Protein AF-A0A9R1CF48-F1 (afdb_monomer)

Secondary structure (DSSP, 8-state):
--------SSPPPHHHHHHHHHHHHHHHTTPPPSS--S------HHHHHHHHHHHHHHHHS--PPPP-HHHHHTTSS-EEEEEEE-SSEEEEEEEESSSGGGPEEEEEEEEEPPTTGGGS-HHHHHHHHHHHHTT-

Mean predicted aligned error: 12.83 Å

Nearest PDB structures (foldseek):
  8r0s-assembly1_A  TM=5.854E-01  e=4.616E-05  Cauliflower mosaic virus
  3id8-assembly1_A  TM=7.683E-01  e=1.191E+00  Homo sapiens
  4h61-assembly3_A  TM=2.562E-01  e=2.259E-01  Schizosaccharomyces pombe 972h-
  7lbm-assembly1_g  TM=2.668E-01  e=2.403E-01  Homo sapiens
  4h63-assembly1_F  TM=2.597E-01  e=1.347E+00  Schizosaccharomyces pombe 972h-

Foldseek 3Di:
DDPPDPDDPDPCPPVNVVVVVVVVVCVVVVHDPPDPPVDDPDDDPVNVVVVVVVVVVVVVQDDADADDPVCCVVLQWPKDKAWDFDLFKIWIFIFIGNDPVGTRTHDIDMGTDDPVRSPDDRVVRRVVNVVVVVVD

Radius of gyration: 21.61 Å; Cα contacts (8 Å, |Δi|>4): 134; chains: 1; bounding box: 37×31×66 Å

Solvent-accessible surface area (backbone atoms only — not comparable to full-atom values): 8264 Å² total; per-residue (Å²): 138,81,85,82,76,83,77,67,92,63,79,70,50,74,65,57,48,54,52,50,54,53,49,55,56,35,55,77,68,74,47,77,68,93,65,71,68,93,69,77,94,78,88,46,73,67,55,50,53,52,52,52,52,49,51,55,50,60,70,66,51,77,70,71,45,84,85,57,64,68,41,35,76,70,64,59,27,43,79,43,82,48,65,45,51,57,83,60,30,28,33,35,37,35,25,41,21,76,46,82,91,65,36,47,49,49,46,77,46,72,46,73,52,50,88,72,56,52,72,47,55,69,70,55,38,42,50,46,23,50,64,57,52,73,70,111

Structure (mmCIF, N/CA/C/O backbone):
data_AF-A0A9R1CF48-F1
#
_entry.id   AF-A0A9R1CF48-F1
#
loop_
_atom_site.group_PDB
_atom_site.id
_atom_site.type_symbol
_atom_site.label_atom_id
_atom_site.label_alt_id
_atom_site.label_comp_id
_atom_site.label_asym_id
_atom_site.label_entity_id
_atom_site.label_seq_id
_atom_site.pdbx_PDB_ins_code
_atom_site.Cartn_x
_atom_site.Cartn_y
_atom_site.Cartn_z
_atom_site.occupancy
_atom_site.B_iso_or_equiv
_atom_site.auth_seq_id
_atom_site.auth_comp_id
_atom_site.auth_asym_id
_atom_site.auth_atom_id
_atom_site.pdbx_PDB_model_num
ATOM 1 N N . MET A 1 1 ? 13.854 13.955 34.584 1.00 34.84 1 MET A N 1
ATOM 2 C CA . MET A 1 1 ? 12.495 13.430 34.331 1.00 34.84 1 MET A CA 1
ATOM 3 C C . MET A 1 1 ? 11.927 14.186 33.144 1.00 34.84 1 MET A C 1
ATOM 5 O O . MET A 1 1 ? 11.442 15.295 33.317 1.00 34.84 1 MET A O 1
ATOM 9 N N . HIS A 1 2 ? 12.110 13.658 31.933 1.00 30.05 2 HIS A N 1
ATOM 10 C CA . HIS A 1 2 ? 11.657 14.311 30.706 1.00 30.05 2 HIS A CA 1
ATOM 11 C C . HIS A 1 2 ? 10.349 13.665 30.268 1.00 30.05 2 HIS A C 1
ATOM 13 O O . HIS A 1 2 ? 10.320 12.517 29.835 1.00 30.05 2 HIS A O 1
ATOM 19 N N . THR A 1 3 ? 9.256 14.397 30.448 1.00 36.03 3 THR A N 1
ATOM 20 C CA . THR A 1 3 ? 7.924 14.025 29.977 1.00 36.03 3 THR A CA 1
ATOM 21 C C . THR A 1 3 ? 7.901 14.203 28.458 1.00 36.03 3 THR A C 1
ATOM 23 O O . THR A 1 3 ? 7.556 15.268 27.951 1.00 36.03 3 THR A O 1
ATOM 26 N N . CYS A 1 4 ? 8.343 13.189 27.711 1.00 35.97 4 CYS A N 1
ATOM 27 C CA . CYS A 1 4 ? 8.263 13.192 26.252 1.00 35.97 4 CYS A CA 1
ATOM 28 C C . CYS A 1 4 ? 6.795 13.054 25.841 1.00 35.97 4 CYS A C 1
ATOM 30 O O . CYS A 1 4 ? 6.236 11.962 25.798 1.00 35.97 4 CYS A O 1
ATOM 32 N N . THR A 1 5 ? 6.155 14.191 25.581 1.00 33.09 5 THR A N 1
ATOM 33 C CA . THR A 1 5 ? 4.807 14.241 25.013 1.00 33.09 5 THR A CA 1
ATOM 34 C C . THR A 1 5 ? 4.994 14.223 23.501 1.00 33.09 5 THR A C 1
ATOM 36 O O . THR A 1 5 ? 5.396 15.228 22.918 1.00 33.09 5 THR A O 1
ATOM 39 N N . LEU A 1 6 ? 4.798 13.068 22.861 1.00 33.00 6 LEU A N 1
ATOM 40 C CA . LEU A 1 6 ? 4.776 12.995 21.402 1.00 33.00 6 LEU A CA 1
ATOM 41 C C . LEU A 1 6 ? 3.461 13.603 20.915 1.00 33.00 6 LEU A C 1
ATOM 43 O O . LEU A 1 6 ? 2.397 12.989 20.968 1.00 33.00 6 LEU A O 1
ATOM 47 N N . THR A 1 7 ? 3.549 14.853 20.478 1.00 33.59 7 THR A N 1
ATOM 48 C CA . THR A 1 7 ? 2.482 15.567 19.786 1.00 33.59 7 THR A CA 1
ATOM 49 C C . THR A 1 7 ? 2.269 14.897 18.430 1.00 33.59 7 THR A C 1
ATOM 51 O O . THR A 1 7 ? 3.017 15.139 17.485 1.00 33.59 7 THR A O 1
ATOM 54 N N . ALA A 1 8 ? 1.276 14.012 18.332 1.00 36.22 8 ALA A N 1
ATOM 55 C CA . ALA A 1 8 ? 0.804 13.513 17.046 1.00 36.22 8 ALA A CA 1
ATOM 56 C C . ALA A 1 8 ? 0.357 14.713 16.187 1.00 36.22 8 ALA A C 1
ATOM 58 O O . ALA A 1 8 ? -0.444 15.535 16.628 1.00 36.22 8 ALA A O 1
ATOM 59 N N . ILE A 1 9 ? 0.906 14.828 14.975 1.00 39.88 9 ILE A N 1
ATOM 60 C CA . ILE A 1 9 ? 0.750 15.979 14.061 1.00 39.88 9 ILE A CA 1
ATOM 61 C C . ILE A 1 9 ? -0.665 16.064 13.442 1.00 39.88 9 ILE A C 1
ATOM 63 O O . ILE A 1 9 ? -0.991 17.024 12.751 1.00 39.88 9 ILE A O 1
ATOM 67 N N . LEU A 1 10 ? -1.564 15.122 13.742 1.00 41.03 10 LEU A N 1
ATOM 68 C CA . LEU A 1 10 ? -2.981 15.258 13.410 1.00 41.03 10 LEU A CA 1
ATOM 69 C C . LEU A 1 10 ? -3.731 15.844 14.614 1.00 41.03 10 LEU A C 1
ATOM 71 O O . LEU A 1 10 ? -3.655 15.267 15.703 1.00 41.03 10 LEU A O 1
ATOM 75 N N . PRO A 1 11 ? -4.461 16.969 14.460 1.00 43.00 11 PRO A N 1
ATOM 76 C CA . PRO A 1 11 ? -5.233 17.526 15.558 1.00 43.00 11 PRO A CA 1
ATOM 77 C C . PRO A 1 11 ? -6.224 16.467 16.034 1.00 43.00 11 PRO A C 1
ATOM 79 O O . PRO A 1 11 ? -7.039 15.972 15.252 1.00 43.00 11 PRO A O 1
ATOM 82 N N . LEU A 1 12 ? -6.136 16.116 17.322 1.00 54.38 12 LEU A N 1
ATOM 83 C CA . LEU A 1 12 ? -7.101 15.241 17.978 1.00 54.38 12 LEU A CA 1
ATOM 84 C C . LEU A 1 12 ? -8.491 15.759 17.604 1.00 54.38 12 LEU A C 1
ATOM 86 O O . LEU A 1 12 ? -8.789 16.933 17.857 1.00 54.38 12 LEU A O 1
ATOM 90 N N . THR A 1 13 ? -9.314 14.929 16.958 1.00 64.19 13 THR A N 1
ATOM 91 C CA . THR A 1 13 ? -10.641 15.378 16.529 1.00 64.19 13 THR A CA 1
ATOM 92 C C . THR A 1 13 ? -11.351 16.004 17.737 1.00 64.19 13 THR A C 1
ATOM 94 O O . THR A 1 13 ? -11.202 15.508 18.862 1.00 64.19 13 THR A O 1
ATOM 97 N N . PRO A 1 14 ? -12.111 17.104 17.579 1.00 72.56 14 PRO A N 1
ATOM 98 C CA . PRO A 1 14 ? -12.764 17.758 18.716 1.00 72.56 14 PRO A CA 1
ATOM 99 C C . PRO A 1 14 ? -13.612 16.791 19.557 1.00 72.56 14 PRO A C 1
ATOM 101 O O . PRO A 1 14 ? -13.761 16.975 20.765 1.00 72.56 14 PRO A O 1
ATOM 104 N N . ALA A 1 15 ? -14.125 15.732 18.921 1.00 67.44 15 ALA A N 1
ATOM 105 C CA . ALA A 1 15 ? -14.797 14.610 19.560 1.00 67.44 15 ALA A CA 1
ATOM 106 C C . ALA A 1 15 ? -13.860 13.785 20.462 1.00 67.44 15 ALA A C 1
ATOM 108 O O . ALA A 1 15 ? -14.185 13.579 21.631 1.00 67.44 15 ALA A O 1
ATOM 109 N N . ALA A 1 16 ? -12.687 13.373 19.968 1.00 63.41 16 ALA A N 1
ATOM 110 C CA . ALA A 1 16 ? -11.697 12.628 20.744 1.00 63.41 16 ALA A CA 1
ATOM 111 C C . ALA A 1 16 ? -11.182 13.429 21.952 1.00 63.41 16 ALA A C 1
ATOM 113 O O . ALA A 1 16 ? -11.074 12.885 23.051 1.00 63.41 16 ALA A O 1
ATOM 114 N N . LYS A 1 17 ? -10.957 14.742 21.790 1.00 72.62 17 LYS A N 1
ATOM 115 C CA . LYS A 1 17 ? -10.536 15.620 22.898 1.00 72.62 17 LYS A CA 1
ATOM 116 C C . LYS A 1 17 ? -11.598 15.699 23.993 1.00 72.62 17 LYS A C 1
ATOM 118 O O . LYS A 1 17 ? -11.297 15.479 25.163 1.00 72.62 17 LYS A O 1
ATOM 123 N N . LYS A 1 18 ? -12.854 15.946 23.612 1.00 74.31 18 LYS A N 1
ATOM 124 C CA . LYS A 1 18 ? -13.979 15.996 24.559 1.00 74.31 18 LYS A CA 1
ATOM 125 C C . LYS A 1 18 ? -14.215 14.651 25.251 1.00 74.31 18 LYS A C 1
ATOM 127 O O . LYS A 1 18 ? -14.523 14.636 26.441 1.00 74.31 18 LYS A O 1
ATOM 132 N N . ALA A 1 19 ? -14.068 13.537 24.532 1.00 69.00 19 ALA A N 1
ATOM 133 C CA . ALA A 1 19 ? -14.199 12.195 25.097 1.00 69.00 19 ALA A CA 1
ATOM 134 C C . ALA A 1 19 ? -13.120 11.918 26.156 1.00 69.00 19 ALA A C 1
ATOM 136 O O . ALA A 1 19 ? -13.450 11.489 27.263 1.00 69.00 19 ALA A O 1
ATOM 137 N N . TRP A 1 20 ? -11.860 12.257 25.864 1.00 70.94 20 TRP A N 1
ATOM 138 C CA . TRP A 1 20 ? -10.748 12.117 26.806 1.00 70.94 20 TRP A CA 1
ATOM 139 C C . TRP A 1 20 ? -10.924 13.008 28.045 1.00 70.94 20 TRP A C 1
ATOM 141 O O . TRP A 1 20 ? -10.835 12.526 29.173 1.00 70.94 20 TRP A O 1
ATOM 151 N N . GLU A 1 21 ? -11.274 14.288 27.872 1.00 79.88 21 GLU A N 1
ATOM 152 C CA . GLU A 1 21 ? -11.518 15.212 28.992 1.00 79.88 21 GLU A CA 1
ATOM 153 C C . GLU A 1 21 ? -12.677 14.748 29.890 1.00 79.88 21 GLU A C 1
ATOM 155 O O . GLU A 1 21 ? -12.601 14.833 31.120 1.00 79.88 21 GLU A O 1
ATOM 160 N N . LYS A 1 22 ? -13.755 14.225 29.290 1.00 75.88 22 LYS A N 1
ATOM 161 C CA . LYS A 1 22 ? -14.893 13.646 30.017 1.00 75.88 22 LYS A CA 1
ATOM 162 C C . LYS A 1 22 ? -14.466 12.426 30.836 1.00 75.88 22 LYS A C 1
ATOM 164 O O . LYS A 1 22 ? -14.883 12.301 31.987 1.00 75.88 22 LYS A O 1
ATOM 169 N N . GLN A 1 23 ? -13.619 11.566 30.274 1.00 67.19 23 GLN A N 1
ATOM 170 C CA . GLN A 1 23 ? -13.091 10.385 30.956 1.00 67.19 23 GLN A CA 1
ATOM 171 C C . GLN A 1 23 ? -12.178 10.764 32.130 1.00 67.19 23 GLN A C 1
ATOM 173 O O . GLN A 1 23 ? -12.347 10.232 33.225 1.00 67.19 23 GLN A O 1
ATOM 178 N N . GLN A 1 24 ? -11.280 11.739 31.952 1.00 72.50 24 GLN A N 1
ATOM 179 C CA . GLN A 1 24 ? -10.411 12.239 33.027 1.00 72.50 24 GLN A CA 1
ATOM 180 C C . GLN A 1 24 ? -11.223 12.791 34.211 1.00 72.50 24 GLN A C 1
ATOM 182 O O . GLN A 1 24 ? -10.944 12.478 35.368 1.00 72.50 24 GLN A O 1
ATOM 187 N N . ARG A 1 25 ? -12.296 13.545 33.934 1.00 76.19 25 ARG A N 1
ATOM 188 C CA . ARG A 1 25 ? -13.207 14.068 34.971 1.00 76.19 25 ARG A CA 1
ATOM 189 C C . ARG A 1 25 ? -14.001 12.972 35.688 1.00 76.19 25 ARG A C 1
ATOM 191 O O . ARG A 1 25 ? -14.336 13.149 36.856 1.00 76.19 25 ARG A O 1
ATOM 198 N N . ALA A 1 26 ? -14.331 11.873 35.010 1.00 68.62 26 ALA A N 1
ATOM 199 C CA . ALA A 1 26 ? -15.024 10.732 35.613 1.00 68.62 26 ALA A CA 1
ATOM 200 C C . ALA A 1 26 ? -14.095 9.930 36.541 1.00 68.62 26 ALA A C 1
ATOM 202 O O . ALA A 1 26 ? -14.486 9.594 37.658 1.00 68.62 26 ALA A O 1
ATOM 203 N N . LEU A 1 27 ? -12.840 9.723 36.122 1.00 64.94 27 LEU A N 1
ATOM 204 C CA . LEU A 1 27 ? -11.804 9.072 36.930 1.00 64.94 27 LEU A CA 1
ATOM 205 C C . LEU A 1 27 ? -11.493 9.864 38.209 1.00 64.94 27 LEU A C 1
ATOM 207 O O . LEU A 1 27 ? -11.424 9.281 39.287 1.00 64.94 27 LEU A O 1
ATOM 211 N N . GLN A 1 28 ? -11.406 11.198 38.124 1.00 70.75 28 GLN A N 1
ATOM 212 C CA . GLN A 1 28 ? -11.218 12.066 39.299 1.00 70.75 28 GLN A CA 1
ATOM 213 C C . GLN A 1 28 ? -12.378 12.010 40.306 1.00 70.75 28 GLN A C 1
ATOM 215 O O . GLN A 1 28 ? -12.193 12.334 41.475 1.00 70.75 28 GLN A O 1
ATOM 220 N N . LYS A 1 29 ? -13.573 11.598 39.871 1.00 77.06 29 LYS A N 1
ATOM 221 C CA . LYS A 1 29 ? -14.767 11.469 40.720 1.00 77.06 29 LYS A CA 1
ATOM 222 C C . LYS A 1 29 ? -14.960 10.055 41.280 1.00 77.06 29 LYS A C 1
ATOM 224 O O . LYS A 1 29 ? -16.016 9.777 41.842 1.00 77.06 29 LYS A O 1
ATOM 229 N N . GLY A 1 30 ? -13.983 9.160 41.104 1.00 65.62 30 GLY A N 1
ATOM 230 C CA . GLY A 1 30 ? -14.065 7.771 41.569 1.00 65.62 30 GLY A CA 1
ATOM 231 C C . GLY A 1 30 ? -15.139 6.939 40.860 1.00 65.62 30 GLY A C 1
ATOM 232 O O . GLY A 1 30 ? -15.518 5.880 41.353 1.00 65.62 30 GLY A O 1
ATOM 233 N N . GLN A 1 31 ? -15.659 7.408 39.721 1.00 63.09 31 GLN A N 1
ATOM 234 C CA . GLN A 1 31 ? -16.639 6.669 38.929 1.00 63.09 31 GLN A CA 1
ATOM 235 C C . GLN A 1 31 ? -15.914 5.677 38.020 1.00 63.09 31 GLN A C 1
ATOM 237 O O . GLN A 1 31 ? -15.034 6.063 37.248 1.00 63.09 31 GLN A O 1
ATOM 242 N N . SER A 1 32 ? -16.307 4.401 38.077 1.00 51.94 32 SER A N 1
ATOM 243 C CA . SER A 1 32 ? -15.868 3.428 37.080 1.00 51.94 32 SER A CA 1
ATOM 244 C C . SER A 1 32 ? -16.419 3.829 35.700 1.00 51.94 32 SER A C 1
ATOM 246 O O . SER A 1 32 ? -17.565 4.290 35.605 1.00 51.94 32 SER A O 1
ATOM 248 N N . PRO A 1 33 ? -15.630 3.715 34.618 1.00 54.09 33 PRO A N 1
ATOM 249 C CA . PRO A 1 33 ? -16.090 4.090 33.284 1.00 54.09 33 PRO A CA 1
ATOM 250 C C . PRO A 1 33 ? -17.333 3.272 32.893 1.00 54.09 33 PRO A C 1
ATOM 252 O O . PRO A 1 33 ? -17.253 2.053 32.773 1.00 54.09 33 PRO A O 1
ATOM 255 N N . LYS A 1 34 ? -18.489 3.932 32.700 1.00 53.41 34 LYS A N 1
ATOM 256 C CA . LYS A 1 34 ? -19.741 3.278 32.250 1.00 53.41 34 LYS A CA 1
ATOM 257 C C . LYS A 1 34 ? -19.687 2.785 30.801 1.00 53.41 34 LYS A C 1
ATOM 259 O O . LYS A 1 34 ? -20.483 1.942 30.416 1.00 53.41 34 LYS A O 1
ATOM 264 N N . GLU A 1 35 ? -18.720 3.268 30.038 1.00 52.62 35 GLU A N 1
ATOM 265 C CA . GLU A 1 35 ? -18.273 2.679 28.786 1.00 52.62 35 GLU A CA 1
ATOM 266 C C . GLU A 1 35 ? -16.758 2.591 28.910 1.00 52.62 35 GLU A C 1
ATOM 268 O O . GLU A 1 35 ? -16.061 3.608 28.963 1.00 52.62 35 GLU A O 1
ATOM 273 N N . VAL A 1 36 ? -16.242 1.374 29.047 1.00 47.81 36 VAL A N 1
ATOM 274 C CA . VAL A 1 36 ? -14.820 1.128 28.836 1.00 47.81 36 VAL A CA 1
ATOM 275 C C . VAL A 1 36 ? -14.587 1.487 27.374 1.00 47.81 36 VAL A C 1
ATOM 277 O O . VAL A 1 36 ? -15.044 0.767 26.490 1.00 47.81 36 VAL A O 1
ATOM 280 N N . LEU A 1 37 ? -13.936 2.621 27.096 1.00 48.88 37 LEU A N 1
ATOM 281 C CA . LEU A 1 37 ? -13.303 2.790 25.792 1.00 48.88 37 LEU A CA 1
ATOM 282 C C . LEU A 1 37 ? -12.420 1.553 25.629 1.00 48.88 37 LEU A C 1
ATOM 284 O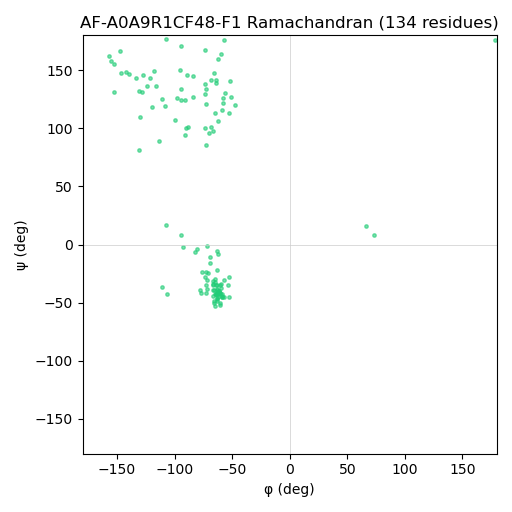 O . LEU A 1 37 ? -11.508 1.341 26.426 1.00 48.88 37 LEU A O 1
ATOM 288 N N . SER A 1 38 ? -12.760 0.691 24.670 1.00 51.88 38 SER A N 1
ATOM 289 C CA . SER A 1 38 ? -12.124 -0.620 24.486 1.00 51.88 38 SER A CA 1
ATOM 290 C C . SER A 1 38 ? -10.631 -0.520 24.168 1.00 51.88 38 SER A C 1
ATOM 292 O O . SER A 1 38 ? -9.931 -1.528 24.159 1.00 51.88 38 SER A O 1
ATOM 294 N N . TRP A 1 39 ? -10.134 0.694 23.938 1.00 46.56 39 TRP A N 1
ATOM 295 C CA . TRP A 1 39 ? -8.735 1.002 23.735 1.00 46.56 39 TRP A CA 1
ATOM 296 C C . TRP A 1 39 ? -8.254 1.981 24.815 1.00 46.56 39 TRP A C 1
ATOM 298 O O . TRP A 1 39 ? -8.736 3.106 24.949 1.00 46.56 39 TRP A O 1
ATOM 308 N N . VAL A 1 40 ? -7.280 1.539 25.609 1.00 69.69 40 VAL A N 1
ATOM 309 C CA . VAL A 1 40 ? -6.508 2.403 26.508 1.00 69.69 40 VAL A CA 1
ATOM 310 C C . VAL A 1 40 ? -5.292 2.885 25.725 1.00 69.69 40 VAL A C 1
ATOM 312 O O . VAL A 1 40 ? -4.529 2.072 25.208 1.00 69.69 40 VAL A O 1
ATOM 315 N N . TRP A 1 41 ? -5.098 4.201 25.626 1.00 72.00 41 TRP A N 1
ATOM 316 C CA . TRP A 1 41 ? -3.884 4.759 25.030 1.00 72.00 41 TRP A CA 1
ATOM 317 C C . TRP A 1 41 ? -2.679 4.476 25.937 1.00 72.00 41 TRP A C 1
ATOM 319 O O . TRP A 1 41 ? -2.486 5.151 26.949 1.00 72.00 41 TRP A O 1
ATOM 329 N N . ALA A 1 42 ? -1.883 3.468 25.581 1.00 77.25 42 ALA A N 1
ATOM 330 C CA . ALA A 1 42 ? -0.692 3.050 26.313 1.00 77.25 42 ALA A CA 1
ATOM 331 C C . ALA A 1 42 ? 0.567 3.313 25.473 1.00 77.25 42 ALA A C 1
ATOM 333 O O . ALA A 1 42 ? 1.016 2.465 24.706 1.00 77.25 42 ALA A O 1
ATOM 334 N N . TRP A 1 43 ? 1.139 4.510 25.613 1.00 81.38 43 TRP A N 1
ATOM 335 C CA . TRP A 1 43 ? 2.402 4.864 24.966 1.00 81.38 43 TRP A CA 1
ATOM 336 C C . TRP A 1 43 ? 3.580 4.508 25.881 1.00 81.38 43 TRP A C 1
ATOM 338 O O . TRP A 1 43 ? 3.868 5.229 26.836 1.00 81.38 43 TRP A O 1
ATOM 348 N N . SER A 1 44 ? 4.237 3.375 25.624 1.00 87.25 44 SER A N 1
ATOM 349 C CA . SER A 1 44 ? 5.384 2.903 26.410 1.00 87.25 44 SER A CA 1
ATOM 350 C C . SER A 1 44 ? 6.728 3.325 25.797 1.00 87.25 44 SER A C 1
ATOM 352 O O . SER A 1 44 ? 6.809 3.818 24.665 1.00 87.25 44 SER A O 1
ATOM 354 N N . CYS A 1 45 ? 7.819 3.100 26.535 1.00 87.50 45 CYS A N 1
ATOM 355 C CA . CYS A 1 45 ? 9.172 3.271 26.001 1.00 87.50 45 CYS A CA 1
ATOM 356 C C . CYS A 1 45 ? 9.423 2.354 24.791 1.00 87.50 45 CYS A C 1
ATOM 358 O O . CYS A 1 45 ? 10.037 2.784 23.823 1.00 87.50 45 CYS A O 1
ATOM 360 N N . GLU A 1 46 ? 8.891 1.129 24.802 1.00 85.69 46 GLU A N 1
ATOM 361 C CA . GLU A 1 46 ? 9.018 0.170 23.693 1.00 85.69 46 GLU A CA 1
ATOM 362 C C . GLU A 1 46 ? 8.309 0.658 22.423 1.00 85.69 46 GLU A C 1
ATOM 364 O O . GLU A 1 46 ? 8.866 0.581 21.326 1.00 85.69 46 GLU A O 1
ATOM 369 N N . VAL A 1 47 ? 7.105 1.225 22.573 1.00 85.31 47 VAL A N 1
ATOM 370 C CA . VAL A 1 47 ? 6.357 1.838 21.463 1.00 85.31 47 VAL A CA 1
ATOM 371 C C . VAL A 1 47 ? 7.120 3.039 20.906 1.00 85.31 47 VAL A C 1
ATOM 373 O O . VAL A 1 47 ? 7.206 3.196 19.692 1.00 85.31 47 VAL A O 1
ATOM 376 N N . THR A 1 48 ? 7.743 3.843 21.775 1.00 90.38 48 THR A N 1
ATOM 377 C CA . THR A 1 48 ? 8.600 4.963 21.352 1.00 90.38 48 THR A CA 1
ATOM 378 C C . THR A 1 48 ? 9.780 4.468 20.519 1.00 90.38 48 THR A C 1
ATOM 380 O O . THR A 1 48 ? 9.990 4.958 19.415 1.00 90.38 48 THR A O 1
ATOM 383 N N . THR A 1 49 ? 10.514 3.461 20.998 1.00 91.44 49 THR A N 1
ATOM 384 C CA . THR A 1 49 ? 11.645 2.875 20.264 1.00 91.44 49 THR A CA 1
ATOM 385 C C . THR A 1 49 ? 11.204 2.323 18.911 1.00 91.44 49 THR A C 1
ATOM 387 O O . THR A 1 49 ? 11.837 2.598 17.895 1.00 91.44 49 THR A O 1
ATOM 390 N N . THR A 1 50 ? 10.085 1.597 18.878 1.00 86.69 50 THR A N 1
ATOM 391 C CA . THR A 1 50 ? 9.524 1.045 17.637 1.00 86.69 50 THR A CA 1
ATOM 392 C C . THR A 1 50 ? 9.151 2.155 16.654 1.00 86.69 50 THR A C 1
ATOM 394 O O . THR A 1 50 ? 9.455 2.060 15.467 1.00 86.69 50 THR A O 1
ATOM 397 N N . PHE A 1 51 ? 8.546 3.238 17.143 1.00 89.75 51 PHE A N 1
ATOM 398 C CA . PHE A 1 51 ? 8.186 4.396 16.330 1.00 89.75 51 PHE A CA 1
ATOM 399 C C . PHE A 1 51 ? 9.415 5.112 15.748 1.00 89.75 51 PHE A C 1
ATOM 401 O O . PHE A 1 51 ? 9.417 5.471 14.572 1.00 89.75 51 PHE A O 1
ATOM 408 N N . GLU A 1 52 ? 10.478 5.289 16.536 1.00 92.81 52 GLU A N 1
ATOM 409 C CA . GLU A 1 52 ? 11.738 5.872 16.056 1.00 92.81 52 GLU A CA 1
ATOM 410 C C . GLU A 1 52 ? 12.414 4.993 14.993 1.00 92.81 52 GLU A C 1
ATOM 412 O O . GLU A 1 52 ? 12.841 5.502 13.956 1.00 92.81 52 GLU A O 1
ATOM 417 N N . ILE A 1 53 ? 12.440 3.669 15.194 1.00 91.38 53 ILE A N 1
ATOM 418 C CA . ILE A 1 53 ? 12.933 2.713 14.188 1.00 91.38 53 ILE A CA 1
ATOM 419 C C . ILE A 1 53 ? 12.126 2.839 12.893 1.00 91.38 53 ILE A C 1
ATOM 421 O O . ILE A 1 53 ? 12.704 2.885 11.807 1.00 91.38 53 ILE A O 1
ATOM 425 N N . LEU A 1 54 ? 10.799 2.934 12.996 1.00 88.75 54 LEU A N 1
ATOM 426 C CA . LEU A 1 54 ? 9.926 3.051 11.834 1.00 88.75 54 LEU A CA 1
ATOM 427 C C . LEU A 1 54 ? 10.198 4.345 11.061 1.00 88.75 54 LEU A C 1
ATOM 429 O O . LEU A 1 54 ? 10.314 4.304 9.840 1.00 88.75 54 LEU A O 1
ATOM 433 N N . LYS A 1 55 ? 10.395 5.476 11.750 1.00 89.19 55 LYS A N 1
ATOM 434 C CA . LYS A 1 55 ? 10.794 6.736 11.101 1.00 89.19 55 LYS A CA 1
ATOM 435 C C . LYS A 1 55 ? 12.109 6.600 10.342 1.00 89.19 55 LYS A C 1
ATOM 437 O O . LYS A 1 55 ? 12.186 7.032 9.197 1.00 89.19 55 LYS A O 1
ATOM 442 N N . MET A 1 56 ? 13.117 5.972 10.947 1.00 88.75 56 MET A N 1
ATOM 443 C CA . MET A 1 56 ? 14.399 5.734 10.276 1.00 88.75 56 MET A CA 1
ATOM 444 C C . MET A 1 56 ? 14.233 4.878 9.019 1.00 88.75 56 MET A C 1
ATOM 446 O O . MET A 1 56 ? 14.812 5.195 7.985 1.00 88.75 56 MET A O 1
ATOM 450 N N . LYS A 1 57 ? 13.393 3.840 9.081 1.00 84.69 57 LYS A N 1
ATOM 451 C CA . LYS A 1 57 ? 13.088 2.994 7.923 1.00 84.69 57 LYS A CA 1
ATOM 452 C C . LYS A 1 57 ? 12.346 3.736 6.820 1.00 84.69 57 LYS A C 1
ATOM 454 O O . LYS A 1 57 ? 12.678 3.560 5.657 1.00 84.69 57 LYS A O 1
ATOM 459 N N . VAL A 1 58 ? 11.405 4.609 7.165 1.00 83.12 58 VAL A N 1
ATOM 460 C CA . VAL A 1 58 ? 10.699 5.442 6.179 1.00 83.12 58 VAL A CA 1
ATOM 461 C C . VAL A 1 58 ? 11.655 6.390 5.450 1.00 83.12 58 VAL A C 1
ATOM 463 O O . VAL A 1 58 ? 11.472 6.625 4.263 1.00 83.12 58 VAL A O 1
ATOM 466 N N . VAL A 1 59 ? 12.688 6.898 6.128 1.00 83.75 59 VAL A N 1
ATOM 467 C CA . VAL A 1 59 ? 13.729 7.734 5.501 1.00 83.75 59 VAL A CA 1
ATOM 468 C C . VAL A 1 59 ? 14.658 6.919 4.589 1.00 83.75 59 VAL A C 1
ATOM 470 O O . VAL A 1 59 ? 15.170 7.456 3.612 1.00 83.75 59 VAL A O 1
ATOM 473 N N . GLU A 1 60 ? 14.882 5.637 4.895 1.00 78.06 60 GLU A N 1
ATOM 474 C CA . GLU A 1 60 ? 15.718 4.724 4.097 1.00 78.06 60 GLU A CA 1
ATOM 475 C C . GLU A 1 60 ? 15.038 4.283 2.790 1.00 78.06 60 GLU A C 1
ATOM 477 O O . GLU A 1 60 ? 15.724 3.995 1.811 1.00 78.06 60 GLU A O 1
ATOM 482 N N . ILE A 1 61 ? 13.702 4.243 2.756 1.00 74.81 61 ILE A N 1
ATOM 483 C CA . ILE A 1 61 ? 12.949 3.903 1.547 1.00 74.81 61 ILE A CA 1
ATOM 484 C C . ILE A 1 61 ? 13.202 4.983 0.490 1.00 74.81 61 ILE A C 1
ATOM 486 O O . ILE A 1 61 ? 12.777 6.132 0.626 1.00 74.81 61 ILE A O 1
ATOM 490 N N . SER A 1 62 ? 13.887 4.593 -0.587 1.00 65.88 62 SER A N 1
ATOM 491 C CA . SER A 1 62 ? 14.011 5.380 -1.809 1.00 65.88 62 SER A CA 1
ATOM 492 C C . SER A 1 62 ? 12.610 5.802 -2.251 1.00 65.88 62 SER A C 1
ATOM 494 O O . SER A 1 62 ? 11.716 4.962 -2.359 1.00 65.88 62 SER A O 1
ATOM 496 N N . GLY A 1 63 ? 12.405 7.104 -2.464 1.00 73.06 63 GLY A N 1
ATOM 497 C CA . GLY A 1 63 ? 11.116 7.644 -2.893 1.00 73.06 63 GLY A CA 1
ATOM 498 C C . GLY A 1 63 ? 10.601 7.023 -4.199 1.00 73.06 63 GLY A C 1
ATOM 499 O O . GLY A 1 63 ? 11.279 6.228 -4.847 1.00 73.06 63 GLY A O 1
ATOM 500 N N . LEU A 1 64 ? 9.387 7.411 -4.593 1.00 86.81 64 LEU A N 1
ATOM 501 C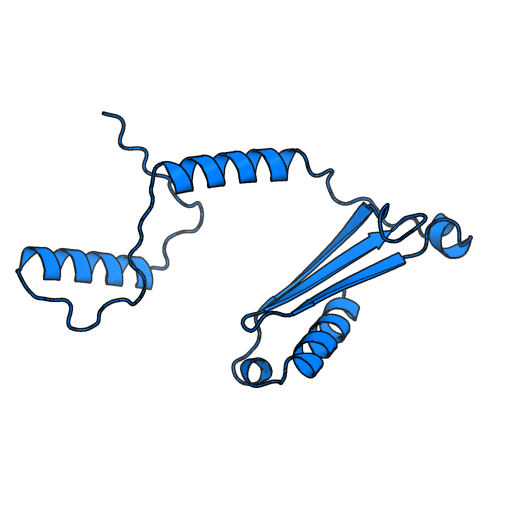 CA . LEU A 1 64 ? 8.759 6.930 -5.824 1.00 86.81 64 LEU A CA 1
ATOM 502 C C . LEU A 1 64 ? 9.644 7.203 -7.049 1.00 86.81 64 LEU A C 1
ATOM 504 O O . LEU A 1 64 ? 10.109 8.327 -7.250 1.00 86.81 64 LEU A O 1
ATOM 508 N N . GLY A 1 65 ? 9.851 6.176 -7.870 1.00 87.69 65 GLY A N 1
ATOM 509 C CA . GLY A 1 65 ? 10.489 6.310 -9.174 1.00 87.69 65 GLY A CA 1
ATOM 510 C C . GLY A 1 65 ? 9.475 6.738 -10.241 1.00 87.69 65 GLY A C 1
ATOM 511 O O . GLY A 1 65 ? 8.319 6.313 -10.188 1.00 87.69 65 GLY A O 1
ATOM 512 N N . PRO 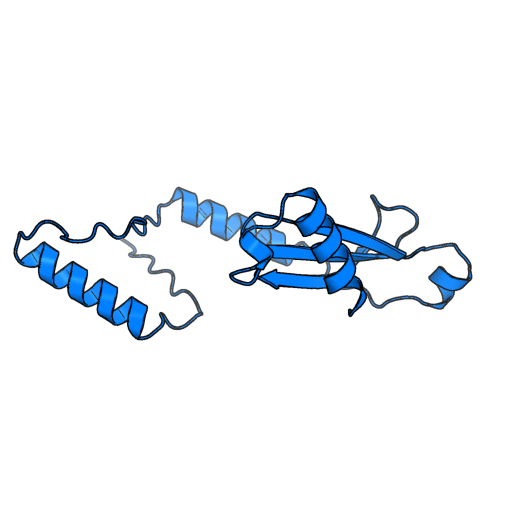A 1 66 ? 9.868 7.563 -11.229 1.00 90.81 66 PRO A N 1
ATOM 513 C CA . PRO A 1 66 ? 9.007 7.831 -12.374 1.00 90.81 66 PRO A CA 1
ATOM 514 C C . PRO A 1 66 ? 8.808 6.552 -13.195 1.00 90.81 66 PRO A C 1
ATOM 516 O O . PRO A 1 66 ? 9.715 5.729 -13.308 1.00 90.81 66 PRO A O 1
ATOM 519 N N . LEU A 1 67 ? 7.633 6.412 -13.808 1.00 91.50 67 LEU A N 1
ATOM 520 C CA . LEU A 1 67 ? 7.350 5.292 -14.700 1.00 91.50 67 LEU A CA 1
ATOM 521 C C . LEU A 1 67 ? 8.102 5.462 -16.029 1.00 91.50 67 LEU A C 1
ATOM 523 O O . LEU A 1 67 ? 7.882 6.437 -16.751 1.00 91.50 67 LEU A O 1
ATOM 527 N N . ASP A 1 68 ? 8.957 4.500 -16.379 1.00 93.44 68 ASP A N 1
ATOM 528 C CA . ASP A 1 68 ? 9.659 4.475 -17.666 1.00 93.44 68 ASP A CA 1
ATOM 529 C C . ASP A 1 68 ? 8.856 3.688 -18.708 1.00 93.44 68 ASP A C 1
ATOM 531 O O . ASP A 1 68 ? 8.978 2.466 -18.835 1.00 93.44 68 ASP A O 1
ATOM 535 N N . TYR A 1 69 ? 8.054 4.406 -19.494 1.00 92.75 69 TYR A N 1
ATOM 536 C CA . TYR A 1 69 ? 7.235 3.833 -20.563 1.00 92.75 69 TYR A CA 1
ATOM 537 C C . TYR A 1 69 ? 8.053 3.115 -21.646 1.00 92.75 69 TYR A C 1
ATOM 539 O O . TYR A 1 69 ? 7.590 2.118 -22.200 1.00 92.75 69 TYR A O 1
ATOM 547 N N . ALA A 1 70 ? 9.265 3.581 -21.962 1.00 93.94 70 ALA A N 1
ATOM 548 C CA . ALA A 1 70 ? 10.089 2.959 -22.996 1.00 93.94 70 ALA A CA 1
ATOM 549 C C . ALA A 1 70 ? 10.631 1.599 -22.526 1.00 93.94 70 ALA A C 1
ATOM 551 O O . ALA A 1 70 ? 10.660 0.630 -23.295 1.00 93.94 70 ALA A O 1
ATOM 552 N N . ALA A 1 71 ? 11.006 1.493 -21.250 1.00 91.50 71 ALA A N 1
ATOM 553 C CA . ALA A 1 71 ? 11.420 0.230 -20.645 1.00 91.50 71 ALA A CA 1
ATOM 554 C C . ALA A 1 71 ? 10.265 -0.785 -20.540 1.00 91.50 71 ALA A C 1
ATOM 556 O O . ALA A 1 71 ? 10.496 -1.977 -20.763 1.00 91.50 71 ALA A O 1
ATOM 557 N N . VAL A 1 72 ? 9.029 -0.323 -20.292 1.00 92.81 72 VAL A N 1
ATOM 558 C CA . VAL A 1 72 ? 7.826 -1.180 -20.341 1.00 92.81 72 VAL A CA 1
ATOM 559 C C . VAL A 1 72 ? 7.584 -1.695 -21.757 1.00 92.81 72 VAL A C 1
ATOM 561 O O . VAL A 1 72 ? 7.469 -2.900 -21.963 1.00 92.81 72 VAL A O 1
ATOM 564 N N . LEU A 1 73 ? 7.540 -0.799 -22.751 1.00 93.81 73 LEU A N 1
ATOM 565 C CA . LEU A 1 73 ? 7.231 -1.160 -24.141 1.00 93.81 73 LEU A CA 1
ATOM 566 C C . LEU A 1 73 ? 8.292 -2.068 -24.774 1.00 93.81 73 LEU A C 1
ATOM 568 O O . LEU A 1 73 ? 7.973 -2.887 -25.631 1.00 93.81 73 LEU A O 1
ATOM 572 N N . SER A 1 74 ? 9.550 -1.945 -24.344 1.00 92.94 74 SER A N 1
ATOM 573 C CA . SER A 1 74 ? 10.634 -2.841 -24.763 1.00 92.94 74 SER A CA 1
ATOM 574 C C . SER A 1 74 ? 10.660 -4.180 -24.014 1.00 92.94 74 SER A C 1
ATOM 576 O O . SER A 1 74 ? 11.489 -5.030 -24.337 1.00 92.94 74 SER A O 1
ATOM 578 N N . GLY A 1 75 ? 9.782 -4.376 -23.023 1.00 90.38 75 GLY A N 1
ATOM 579 C CA . GLY A 1 75 ? 9.680 -5.602 -22.229 1.00 90.38 75 GLY A CA 1
ATOM 580 C C . GLY A 1 75 ? 10.813 -5.812 -21.222 1.00 90.38 75 GLY A C 1
ATOM 581 O O . GLY A 1 75 ? 10.898 -6.881 -20.627 1.00 90.38 75 GLY A O 1
ATOM 582 N N . LYS A 1 76 ? 11.694 -4.822 -21.025 1.00 89.38 76 LYS 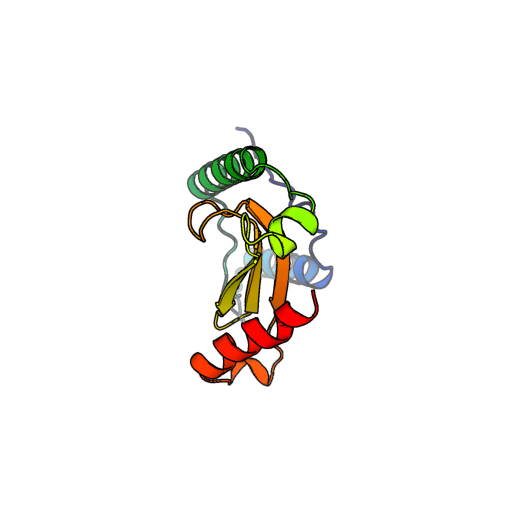A N 1
ATOM 583 C CA . LYS A 1 76 ? 12.845 -4.927 -20.112 1.00 89.38 76 LYS A CA 1
ATOM 584 C C . LYS A 1 76 ? 12.450 -4.751 -18.650 1.00 89.38 76 LYS A C 1
ATOM 586 O O . LYS A 1 76 ? 12.993 -5.438 -17.793 1.00 89.38 76 LYS A O 1
ATOM 591 N N . CYS A 1 77 ? 11.530 -3.824 -18.392 1.00 93.44 77 CYS A N 1
ATOM 592 C CA . CYS A 1 77 ? 11.040 -3.512 -17.053 1.00 93.44 77 CYS A CA 1
ATOM 593 C C . CYS A 1 77 ? 9.505 -3.486 -17.070 1.00 93.44 77 CYS A C 1
ATOM 595 O O . CYS A 1 77 ? 8.925 -2.403 -17.225 1.00 93.44 77 CYS A O 1
ATOM 597 N N . PRO A 1 78 ? 8.837 -4.652 -16.995 1.00 95.00 78 PRO A N 1
ATOM 598 C CA . PRO A 1 78 ? 7.385 -4.725 -16.858 1.00 95.00 78 PRO A CA 1
ATOM 599 C C . PRO A 1 78 ? 6.875 -4.023 -15.590 1.00 95.00 78 PRO A C 1
ATOM 601 O O . PRO A 1 78 ? 7.624 -3.717 -14.658 1.00 95.00 78 PRO A O 1
ATOM 604 N N . ILE A 1 79 ? 5.567 -3.769 -15.590 1.00 95.00 79 ILE A N 1
ATOM 605 C CA . ILE A 1 79 ? 4.838 -3.204 -14.456 1.00 95.00 79 ILE A CA 1
ATOM 606 C C . ILE A 1 79 ? 4.235 -4.349 -13.643 1.00 95.00 79 ILE A C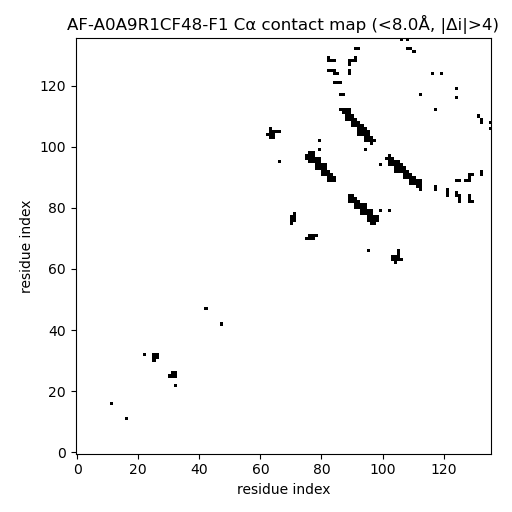 1
ATOM 608 O O . ILE A 1 79 ? 3.601 -5.246 -14.202 1.00 95.00 79 ILE A O 1
ATOM 612 N N . TYR A 1 80 ? 4.388 -4.276 -12.327 1.00 95.44 80 TYR A N 1
ATOM 613 C CA . TYR A 1 80 ? 3.827 -5.211 -11.364 1.00 95.44 80 TYR A CA 1
ATOM 614 C C . TYR A 1 80 ? 2.821 -4.501 -10.464 1.00 95.44 80 TYR A C 1
ATOM 616 O O . TYR A 1 80 ? 3.064 -3.392 -9.986 1.00 95.44 80 TYR A O 1
ATOM 624 N N . LEU A 1 81 ? 1.688 -5.158 -10.232 1.00 95.50 81 LEU A N 1
ATOM 625 C CA . LEU A 1 81 ? 0.654 -4.699 -9.318 1.00 95.50 81 LEU A CA 1
ATOM 626 C C . LEU A 1 81 ? 0.659 -5.596 -8.084 1.00 95.50 81 LEU A C 1
ATOM 628 O O . LEU A 1 81 ? 0.413 -6.797 -8.190 1.00 95.50 81 LEU A O 1
ATOM 632 N N . PHE A 1 82 ? 0.907 -5.007 -6.920 1.00 95.38 82 PHE A N 1
ATOM 633 C CA . PHE A 1 82 ? 0.883 -5.711 -5.646 1.00 95.38 82 PHE A CA 1
ATOM 634 C C . PHE A 1 82 ? -0.310 -5.233 -4.840 1.00 95.38 82 PHE A C 1
ATOM 636 O O . PHE A 1 82 ? -0.444 -4.039 -4.586 1.00 95.38 82 PHE A O 1
ATOM 643 N N . THR A 1 83 ? -1.161 -6.157 -4.412 1.00 95.62 83 THR A N 1
ATOM 644 C CA . THR A 1 83 ? -2.379 -5.849 -3.658 1.00 95.62 83 THR A CA 1
ATOM 645 C C . THR A 1 83 ? -2.435 -6.660 -2.379 1.00 95.62 83 THR A C 1
ATOM 647 O O . THR A 1 83 ? -2.035 -7.821 -2.349 1.00 95.62 83 THR A O 1
ATOM 650 N N . ASN A 1 84 ? -2.991 -6.064 -1.334 1.00 94.62 84 ASN A N 1
ATOM 651 C CA . ASN A 1 84 ? -3.336 -6.730 -0.094 1.00 94.62 84 ASN A CA 1
ATOM 652 C C . ASN A 1 84 ? -4.683 -6.203 0.409 1.00 94.62 84 ASN A C 1
ATOM 654 O O . ASN A 1 84 ? -5.010 -5.025 0.250 1.00 94.62 84 ASN A O 1
ATOM 658 N N . ALA A 1 85 ? -5.459 -7.063 1.056 1.00 94.44 85 ALA A N 1
ATOM 659 C CA . ALA A 1 85 ? -6.725 -6.689 1.654 1.00 94.44 85 ALA A CA 1
ATOM 660 C C . ALA A 1 85 ? -6.776 -7.149 3.109 1.00 94.44 85 ALA A C 1
ATOM 662 O O . ALA A 1 85 ? -6.481 -8.293 3.443 1.00 94.44 85 ALA A O 1
ATOM 663 N N . SER A 1 86 ? -7.173 -6.235 3.987 1.00 92.69 86 SER A N 1
ATOM 664 C CA . SER A 1 86 ? -7.468 -6.526 5.384 1.00 92.69 86 SER A CA 1
ATOM 665 C C . SER A 1 86 ? -8.976 -6.463 5.626 1.00 92.69 86 SER A C 1
ATOM 667 O O . SER A 1 86 ? -9.761 -6.087 4.758 1.00 92.69 86 SER A O 1
ATOM 669 N N . ASN A 1 87 ? -9.402 -6.769 6.851 1.00 91.56 87 ASN A N 1
ATOM 670 C CA . ASN A 1 87 ? -10.799 -6.582 7.243 1.00 91.56 87 ASN A CA 1
ATOM 671 C C . ASN A 1 87 ? -11.215 -5.109 7.356 1.00 91.56 87 ASN A C 1
ATOM 673 O O . ASN A 1 87 ? -12.406 -4.845 7.511 1.00 91.56 87 ASN A O 1
ATOM 677 N N . LEU A 1 88 ? -10.265 -4.169 7.307 1.00 90.00 88 LEU A N 1
ATOM 678 C CA . LEU A 1 88 ? -10.519 -2.742 7.501 1.00 90.00 88 LEU A CA 1
ATOM 679 C C . LEU A 1 88 ? -10.341 -1.918 6.223 1.00 90.00 88 LEU A C 1
ATOM 681 O O . LEU A 1 88 ? -11.079 -0.963 5.992 1.00 90.00 88 LEU A O 1
ATOM 685 N N . SER A 1 89 ? -9.362 -2.281 5.405 1.00 92.56 89 SER A N 1
ATOM 686 C CA . SER A 1 89 ? -8.941 -1.522 4.230 1.00 92.56 89 SER A CA 1
ATOM 687 C C . SER A 1 89 ? -8.280 -2.422 3.192 1.00 92.56 89 SER A C 1
ATOM 689 O O . SER A 1 89 ? -7.743 -3.486 3.522 1.00 92.56 89 SER A O 1
ATOM 691 N N . THR A 1 90 ? -8.278 -1.958 1.948 1.00 94.31 90 THR A N 1
ATOM 692 C CA . THR A 1 90 ? -7.422 -2.452 0.873 1.00 94.31 90 THR A CA 1
ATOM 693 C C . THR A 1 90 ? -6.175 -1.582 0.763 1.00 94.31 90 THR A C 1
ATOM 695 O O . THR A 1 90 ? -6.189 -0.386 1.066 1.00 94.31 90 THR A O 1
ATOM 698 N N . GLY A 1 91 ? -5.080 -2.187 0.327 1.00 94.19 91 GLY A N 1
ATOM 699 C CA . GLY A 1 91 ? -3.830 -1.500 0.048 1.00 94.19 91 GLY A CA 1
ATOM 700 C C . GLY A 1 91 ? -3.164 -2.100 -1.175 1.00 94.19 91 GLY A C 1
ATOM 701 O O . GLY A 1 91 ? -3.295 -3.294 -1.442 1.00 94.19 91 GLY A O 1
ATOM 702 N N . ALA A 1 92 ? -2.450 -1.273 -1.916 1.00 95.00 92 ALA A N 1
ATOM 703 C CA . ALA A 1 92 ? -1.736 -1.705 -3.090 1.00 95.00 92 ALA A CA 1
ATOM 704 C C . ALA A 1 92 ? -0.585 -0.769 -3.433 1.00 95.00 92 ALA A C 1
ATOM 706 O O . ALA A 1 92 ? -0.518 0.380 -2.988 1.00 95.00 92 ALA A O 1
ATOM 707 N N . TRP A 1 93 ? 0.325 -1.269 -4.255 1.00 94.19 93 TRP A N 1
ATOM 708 C CA . TRP A 1 93 ? 1.371 -0.457 -4.843 1.00 94.19 93 TRP A CA 1
ATOM 709 C C . TRP A 1 93 ? 1.721 -0.946 -6.243 1.00 94.19 93 TRP A C 1
ATOM 711 O O . TRP A 1 93 ? 1.616 -2.134 -6.564 1.00 94.19 93 TRP A O 1
ATOM 721 N N . LEU A 1 94 ? 2.106 0.010 -7.081 1.00 94.50 94 LEU A N 1
ATOM 722 C CA . LEU A 1 94 ? 2.570 -0.213 -8.437 1.00 94.50 94 LEU A CA 1
ATOM 723 C C . LEU A 1 94 ? 4.094 -0.218 -8.428 1.00 94.50 94 LEU A C 1
ATOM 725 O O . LEU A 1 94 ? 4.704 0.740 -7.952 1.00 94.50 94 LEU A O 1
ATOM 729 N N . GLY A 1 95 ? 4.695 -1.275 -8.959 1.00 94.38 95 GLY A N 1
ATOM 730 C CA . GLY A 1 95 ? 6.138 -1.415 -9.084 1.00 94.38 95 GLY A CA 1
ATOM 731 C C . GLY A 1 95 ? 6.577 -1.532 -10.537 1.00 94.38 95 GLY A C 1
ATOM 732 O O . GLY A 1 95 ? 5.851 -2.077 -11.366 1.00 94.38 95 GLY A O 1
ATOM 733 N N . GLN A 1 96 ? 7.778 -1.056 -10.849 1.00 95.19 96 GLN A N 1
ATOM 734 C CA . GLN A 1 96 ? 8.435 -1.319 -12.128 1.00 95.19 96 GLN A CA 1
ATOM 735 C C . GLN A 1 96 ? 9.801 -1.954 -11.874 1.00 95.19 96 GLN A C 1
ATOM 737 O O . GLN A 1 96 ? 10.540 -1.515 -10.999 1.00 95.19 96 GLN A O 1
ATOM 742 N N . GLY A 1 97 ? 10.157 -2.985 -12.634 1.00 94.62 97 GLY A N 1
ATOM 743 C CA . GLY A 1 97 ? 11.456 -3.637 -12.484 1.00 94.62 97 GLY A CA 1
ATOM 744 C C . GLY A 1 97 ? 11.639 -4.824 -13.420 1.00 94.62 97 GLY A C 1
ATOM 745 O O . GLY A 1 97 ? 10.707 -5.173 -14.145 1.00 94.62 97 GLY A O 1
ATOM 746 N N . PRO A 1 98 ? 12.831 -5.440 -13.429 1.00 93.75 98 PRO A N 1
ATOM 747 C CA . PRO A 1 98 ? 13.092 -6.635 -14.231 1.00 93.75 98 PRO A CA 1
ATOM 748 C C . PRO A 1 98 ? 12.237 -7.829 -13.773 1.00 93.75 98 PRO A C 1
ATOM 750 O O . PRO A 1 98 ? 11.755 -8.603 -14.595 1.00 93.75 98 PRO A O 1
ATOM 753 N N . ASP A 1 99 ? 11.982 -7.934 -12.471 1.00 94.31 99 ASP A N 1
ATOM 754 C CA . ASP A 1 99 ? 11.173 -8.967 -11.82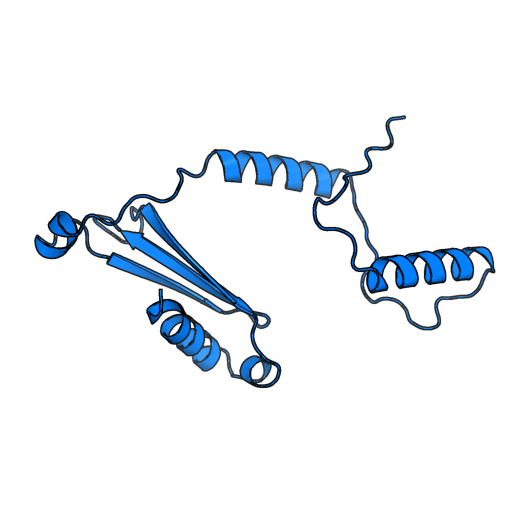6 1.00 94.31 99 ASP A CA 1
ATOM 755 C C . ASP A 1 99 ? 10.445 -8.379 -10.593 1.00 94.31 99 ASP A C 1
ATOM 757 O O . ASP A 1 99 ? 10.770 -7.257 -10.184 1.00 94.31 99 ASP A O 1
ATOM 761 N N . PRO A 1 100 ? 9.443 -9.079 -10.023 1.00 93.25 100 PRO A N 1
ATOM 762 C CA . PRO A 1 100 ? 8.662 -8.567 -8.896 1.00 93.25 100 PRO A CA 1
ATOM 763 C C . PRO A 1 100 ? 9.492 -8.264 -7.640 1.00 93.25 100 PRO A C 1
ATOM 765 O O . PRO A 1 100 ? 9.184 -7.307 -6.934 1.00 93.25 100 PRO A O 1
ATOM 768 N N . ASP A 1 101 ? 10.538 -9.048 -7.366 1.00 93.12 101 ASP A N 1
ATOM 769 C CA . ASP A 1 101 ? 11.346 -8.924 -6.145 1.00 93.12 101 ASP A CA 1
ATOM 770 C C . ASP A 1 101 ? 12.307 -7.726 -6.215 1.00 93.12 101 ASP A C 1
ATOM 772 O O . ASP A 1 101 ? 12.696 -7.169 -5.187 1.00 93.12 101 ASP A O 1
ATOM 776 N N . HIS A 1 102 ? 12.649 -7.291 -7.430 1.00 91.44 102 HIS A N 1
ATOM 777 C CA . HIS A 1 102 ? 13.495 -6.125 -7.699 1.00 91.44 102 HIS A CA 1
ATOM 778 C C . HIS A 1 102 ? 12.710 -4.925 -8.258 1.00 91.44 102 HIS A C 1
ATOM 780 O O . HIS A 1 102 ? 13.303 -4.006 -8.834 1.00 91.44 102 HIS A O 1
ATOM 786 N N . ALA A 1 103 ? 11.383 -4.916 -8.114 1.00 93.31 103 ALA A N 1
ATOM 787 C CA . ALA A 1 103 ? 10.550 -3.801 -8.543 1.00 9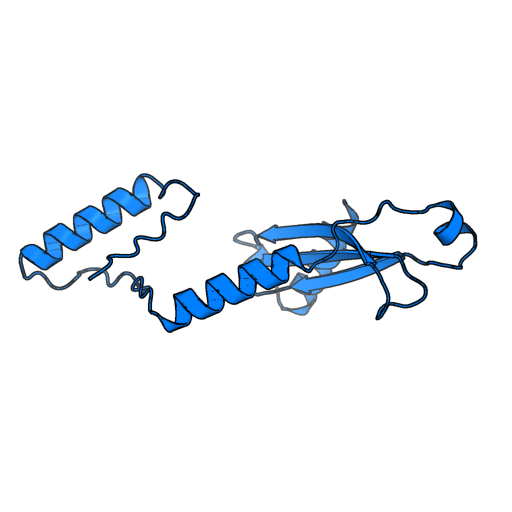3.31 103 ALA A CA 1
ATOM 788 C C . ALA A 1 103 ? 10.696 -2.599 -7.595 1.00 93.31 103 ALA A C 1
ATOM 790 O O . ALA A 1 103 ? 10.546 -2.723 -6.380 1.00 93.31 103 ALA A O 1
ATOM 791 N N . PHE A 1 104 ? 10.945 -1.411 -8.151 1.00 91.56 104 PHE A N 1
ATOM 792 C CA . PHE A 1 104 ? 10.921 -0.162 -7.390 1.00 91.56 104 PHE A CA 1
ATOM 793 C C . PHE A 1 104 ? 9.510 0.444 -7.397 1.00 91.56 104 PHE A C 1
ATOM 795 O O . PHE A 1 104 ? 8.793 0.313 -8.394 1.00 91.56 104 PHE A O 1
ATOM 802 N N . PRO A 1 105 ? 9.086 1.112 -6.311 1.00 93.00 105 PRO A N 1
ATOM 803 C CA . PRO A 1 105 ? 7.740 1.659 -6.207 1.00 93.00 105 PRO A CA 1
ATOM 804 C C . PRO A 1 105 ? 7.550 2.888 -7.105 1.00 93.00 105 PRO A C 1
ATOM 806 O O . PRO A 1 105 ? 8.363 3.811 -7.103 1.00 93.00 105 PRO A O 1
ATOM 809 N N . VAL A 1 106 ? 6.438 2.908 -7.839 1.00 93.38 106 VAL A N 1
ATOM 810 C CA . VAL A 1 106 ? 6.002 3.991 -8.737 1.00 93.38 106 VAL A CA 1
ATOM 811 C C . VAL A 1 106 ? 4.831 4.764 -8.134 1.00 93.38 106 VAL A C 1
ATOM 813 O O . VAL A 1 106 ? 4.812 5.992 -8.168 1.00 93.38 106 VAL A O 1
ATOM 816 N N . ALA A 1 107 ? 3.869 4.059 -7.539 1.00 92.12 107 ALA A N 1
ATOM 817 C CA . ALA A 1 107 ? 2.708 4.655 -6.885 1.00 92.12 107 ALA A CA 1
ATOM 818 C C . ALA A 1 107 ? 2.179 3.747 -5.767 1.00 92.12 107 ALA A C 1
ATOM 820 O O . ALA A 1 107 ? 2.368 2.531 -5.806 1.00 92.12 107 ALA A O 1
ATOM 821 N N . TYR A 1 108 ? 1.489 4.340 -4.795 1.00 92.19 108 TYR A N 1
ATOM 822 C CA . TYR A 1 108 ? 0.774 3.636 -3.730 1.00 92.19 108 TYR A CA 1
ATOM 823 C C . TYR A 1 108 ? -0.701 4.012 -3.779 1.00 92.19 108 TYR A C 1
ATOM 825 O O . TYR A 1 108 ? -1.033 5.172 -4.019 1.00 92.19 108 TYR A O 1
ATOM 833 N N . ASP A 1 109 ? -1.565 3.048 -3.487 1.00 92.19 109 ASP A N 1
ATOM 834 C CA . ASP A 1 109 ? -2.992 3.268 -3.294 1.00 92.19 109 ASP A CA 1
ATOM 835 C C . ASP A 1 109 ? -3.464 2.533 -2.041 1.00 92.19 109 ASP A C 1
ATOM 837 O O . ASP A 1 109 ? -2.997 1.445 -1.701 1.00 92.19 109 ASP A O 1
ATOM 841 N N . SER A 1 110 ? -4.384 3.144 -1.311 1.00 91.19 110 SER A N 1
ATOM 842 C CA . SER A 1 110 ? -4.988 2.530 -0.136 1.00 91.19 110 SER A CA 1
ATOM 843 C C . SER A 1 110 ? -6.378 3.094 0.073 1.00 91.19 110 SER A C 1
ATOM 845 O O . SER A 1 110 ? -6.554 4.314 0.102 1.00 91.19 110 SER A O 1
ATOM 847 N N . CYS A 1 111 ? -7.352 2.214 0.277 1.00 88.00 111 CYS A N 1
ATOM 848 C CA . CYS A 1 111 ? -8.746 2.592 0.435 1.00 88.00 111 CYS A CA 1
ATOM 849 C C . CYS A 1 111 ? -9.345 1.904 1.663 1.00 88.00 111 CYS A C 1
ATOM 851 O O . CYS A 1 111 ? -9.182 0.701 1.866 1.00 88.00 111 CYS A O 1
ATOM 853 N N . SER A 1 112 ? -10.042 2.664 2.504 1.00 93.50 112 SER A N 1
ATOM 854 C CA . SER A 1 112 ? -10.822 2.088 3.602 1.00 93.50 112 SER A CA 1
ATOM 855 C C . SER A 1 112 ? -12.080 1.427 3.054 1.00 93.50 112 SER A C 1
ATOM 857 O O . SER A 1 112 ? -12.752 2.006 2.203 1.00 93.50 112 SER A O 1
ATOM 859 N N . LEU A 1 113 ? -12.428 0.254 3.583 1.00 92.75 113 LEU A N 1
ATOM 860 C CA . LEU A 1 113 ? -13.670 -0.416 3.213 1.00 92.75 113 LEU A CA 1
ATOM 861 C C . LEU A 1 113 ? -14.874 0.381 3.735 1.00 92.75 113 LEU A C 1
ATOM 863 O O . LEU A 1 113 ? -14.868 0.919 4.844 1.00 92.75 113 LEU A O 1
ATOM 867 N N . SER A 1 114 ? -15.932 0.438 2.938 1.00 93.38 114 SER A N 1
ATOM 868 C CA . SER A 1 114 ? -17.245 0.918 3.354 1.00 93.38 114 SER A CA 1
ATOM 869 C C . SER A 1 114 ? -17.955 -0.097 4.257 1.00 93.38 114 SER A C 1
ATOM 871 O O . SER A 1 114 ? -17.595 -1.274 4.338 1.00 93.38 114 SER A O 1
ATOM 873 N N . ALA A 1 115 ? -19.036 0.345 4.910 1.00 94.12 115 ALA A N 1
ATOM 874 C CA . ALA A 1 115 ? -19.858 -0.500 5.781 1.00 94.12 115 ALA A CA 1
ATOM 875 C C . ALA A 1 115 ? -20.343 -1.791 5.095 1.00 94.12 115 ALA A C 1
ATOM 877 O O . ALA A 1 115 ? -20.437 -2.836 5.735 1.00 94.12 115 ALA A O 1
ATOM 878 N N . THR A 1 116 ? -20.639 -1.725 3.795 1.00 94.38 116 THR A N 1
ATOM 879 C CA . THR A 1 116 ? -21.054 -2.885 2.999 1.00 94.38 116 THR A CA 1
ATOM 880 C C . THR A 1 116 ? -19.877 -3.783 2.635 1.00 94.38 116 THR A C 1
ATOM 882 O O . THR A 1 116 ? -19.995 -4.999 2.757 1.00 94.38 116 THR A O 1
ATOM 885 N N . GLU A 1 117 ? -18.736 -3.205 2.259 1.00 93.56 117 GLU A N 1
ATOM 886 C CA . GLU A 1 117 ? -17.549 -3.953 1.820 1.00 93.56 117 GLU A CA 1
ATOM 887 C C . GLU A 1 117 ? -16.856 -4.696 2.975 1.00 93.56 117 GLU A C 1
ATOM 889 O O . GLU A 1 117 ? -16.229 -5.734 2.767 1.00 93.56 117 GLU A O 1
ATOM 894 N N . HIS A 1 118 ? -17.019 -4.247 4.226 1.00 93.88 118 HIS A N 1
ATOM 895 C CA . HIS A 1 118 ? -16.532 -4.993 5.394 1.00 93.88 118 HIS A CA 1
ATOM 896 C C . HIS A 1 118 ? -17.099 -6.417 5.480 1.00 93.88 118 HIS A C 1
ATOM 898 O O . HIS A 1 118 ? -16.413 -7.318 5.976 1.00 93.88 118 HIS A O 1
ATOM 904 N N . ASN A 1 119 ? -18.319 -6.625 4.978 1.00 95.12 119 ASN A N 1
ATOM 905 C CA . ASN A 1 119 ? -18.993 -7.920 5.010 1.00 95.12 119 ASN A CA 1
ATOM 906 C C . ASN A 1 119 ? -18.557 -8.857 3.877 1.00 95.12 119 ASN A C 1
ATOM 908 O O . ASN A 1 119 ? -18.958 -10.019 3.876 1.00 95.12 119 ASN A O 1
ATOM 912 N N . TYR A 1 120 ? -17.741 -8.384 2.930 1.00 96.38 120 TYR A N 1
ATOM 913 C CA . TYR A 1 120 ? -17.236 -9.224 1.851 1.00 96.38 120 TYR A CA 1
ATOM 914 C C . TYR A 1 120 ? -16.338 -10.347 2.401 1.00 96.38 120 TYR A C 1
ATOM 916 O O . TYR A 1 120 ? -15.556 -10.121 3.340 1.00 96.38 120 TYR A O 1
ATOM 924 N N . PRO A 1 121 ? -16.415 -11.567 1.840 1.00 95.62 121 PRO A N 1
ATOM 925 C CA . PRO A 1 121 ? -15.438 -12.610 2.110 1.00 95.62 121 PRO A CA 1
ATOM 926 C C . PRO A 1 121 ? -14.045 -12.178 1.627 1.00 95.62 121 PRO A C 1
ATOM 928 O O . PRO A 1 121 ? -13.902 -11.297 0.781 1.00 95.62 121 PRO A O 1
ATOM 931 N N . THR A 1 122 ? -12.996 -12.812 2.155 1.00 93.88 122 THR A N 1
ATOM 932 C CA . THR A 1 122 ? -11.600 -12.417 1.895 1.00 93.88 122 THR A CA 1
ATOM 933 C C . THR A 1 122 ? -11.266 -12.318 0.405 1.00 93.88 122 THR A C 1
ATOM 935 O O . THR A 1 122 ? -10.709 -11.312 -0.017 1.00 93.88 122 THR A O 1
ATOM 938 N N . HIS A 1 123 ? -11.681 -13.293 -0.406 1.00 94.75 123 HIS A N 1
ATOM 939 C CA . HIS A 1 123 ? -11.398 -13.299 -1.846 1.00 94.75 123 HIS A CA 1
ATOM 940 C C . HIS A 1 123 ? -12.077 -12.141 -2.604 1.00 94.75 123 HIS A C 1
ATOM 942 O O . HIS A 1 123 ? -11.519 -11.617 -3.563 1.00 94.75 123 HIS A O 1
ATOM 948 N N . GLU A 1 124 ? -13.260 -11.694 -2.168 1.00 96.12 124 GLU A N 1
ATOM 949 C CA . GLU A 1 124 ? -13.920 -10.514 -2.745 1.00 96.12 124 GLU A CA 1
ATOM 950 C C . GLU A 1 124 ? -13.216 -9.220 -2.329 1.00 96.12 124 GLU A C 1
ATOM 952 O O . GLU A 1 124 ? -13.103 -8.300 -3.134 1.00 96.12 124 GLU A O 1
ATOM 957 N N . LYS A 1 125 ? -12.685 -9.152 -1.102 1.00 94.94 125 LYS A N 1
ATOM 958 C CA . LYS A 1 125 ? -11.864 -8.017 -0.651 1.00 94.94 125 LYS A CA 1
ATOM 959 C C . LYS A 1 125 ? -10.541 -7.935 -1.415 1.00 94.94 125 LYS A C 1
ATOM 961 O O . LYS A 1 125 ? -10.111 -6.841 -1.771 1.00 94.94 125 LYS A O 1
ATOM 966 N N . GLU A 1 126 ? -9.913 -9.075 -1.693 1.00 94.44 126 GLU A N 1
ATOM 967 C CA . GLU A 1 126 ? -8.717 -9.162 -2.540 1.00 94.44 126 GLU A CA 1
ATOM 968 C C . GLU A 1 126 ? -9.015 -8.696 -3.972 1.00 94.44 126 GLU A C 1
ATOM 970 O O . GLU A 1 126 ? -8.283 -7.869 -4.515 1.00 94.44 126 GLU A O 1
ATOM 975 N N . LEU A 1 127 ? -10.131 -9.142 -4.563 1.00 95.69 127 LEU A N 1
ATOM 976 C CA . LEU A 1 127 ? -10.566 -8.671 -5.880 1.00 95.69 127 LEU A CA 1
ATOM 977 C C . LEU A 1 127 ? -10.871 -7.166 -5.880 1.00 95.69 127 LEU A C 1
ATOM 979 O O . LEU A 1 127 ? -10.497 -6.457 -6.816 1.00 95.69 127 LEU A O 1
ATOM 983 N N . LEU A 1 128 ? -11.518 -6.664 -4.827 1.00 95.00 128 LEU A N 1
ATOM 984 C CA . LEU A 1 128 ? -11.790 -5.241 -4.658 1.00 95.00 128 LEU A CA 1
ATOM 985 C C . LEU A 1 128 ? -10.490 -4.431 -4.606 1.00 95.00 128 LEU A C 1
ATOM 987 O O . LEU A 1 128 ? -10.414 -3.390 -5.254 1.00 95.00 128 LEU A O 1
ATOM 991 N N . ALA A 1 129 ? -9.457 -4.919 -3.908 1.00 95.06 129 ALA A N 1
ATOM 992 C CA . ALA A 1 129 ? -8.146 -4.271 -3.882 1.00 95.06 129 ALA A CA 1
ATOM 993 C C . ALA A 1 129 ? -7.577 -4.112 -5.301 1.00 95.06 129 ALA A C 1
ATOM 995 O O . ALA A 1 129 ? -7.173 -3.016 -5.673 1.00 95.06 129 ALA A O 1
ATOM 996 N N . ILE A 1 130 ? -7.648 -5.159 -6.130 1.00 94.94 130 ILE A N 1
ATOM 997 C CA . ILE A 1 130 ? -7.215 -5.103 -7.536 1.00 94.94 130 ILE A CA 1
ATOM 998 C C . ILE A 1 130 ? -8.024 -4.057 -8.319 1.00 94.94 130 ILE A C 1
ATOM 1000 O O . ILE A 1 130 ? -7.452 -3.176 -8.956 1.00 94.94 130 ILE A O 1
ATOM 1004 N N . VAL A 1 131 ? -9.358 -4.112 -8.261 1.00 94.12 131 VAL A N 1
ATOM 1005 C CA . VAL A 1 131 ? -10.247 -3.224 -9.038 1.00 94.12 131 VAL A CA 1
ATOM 1006 C C . VAL A 1 131 ? -10.148 -1.756 -8.609 1.00 94.12 131 VAL A C 1
ATOM 1008 O O . VAL A 1 131 ? -10.322 -0.849 -9.434 1.00 94.12 131 VAL A O 1
ATOM 1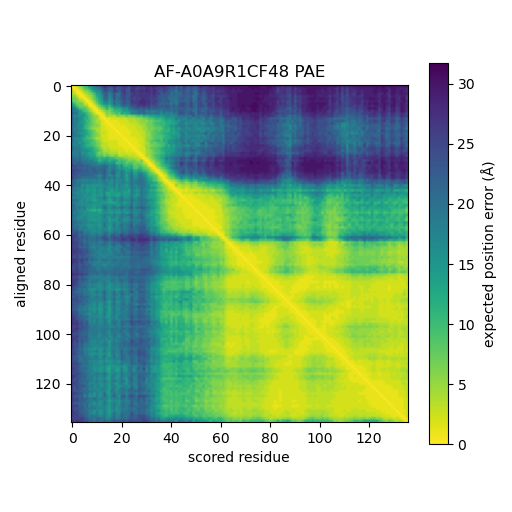011 N N . CYS A 1 132 ? -9.918 -1.492 -7.325 1.00 90.31 132 CYS A N 1
ATOM 1012 C CA . CYS A 1 132 ? -9.688 -0.142 -6.820 1.00 90.31 132 CYS A CA 1
ATOM 1013 C C . CYS A 1 132 ? -8.379 0.419 -7.369 1.00 90.31 132 CYS A C 1
ATOM 1015 O O . CYS A 1 132 ? -8.390 1.495 -7.962 1.00 90.31 132 CYS A O 1
ATOM 1017 N N . THR A 1 133 ? -7.302 -0.356 -7.286 1.00 92.06 133 THR A N 1
ATOM 1018 C CA . THR A 1 133 ? -5.968 0.105 -7.667 1.00 92.06 133 THR A CA 1
ATOM 1019 C C . THR A 1 133 ? -5.767 0.236 -9.173 1.00 92.06 133 THR A C 1
ATOM 1021 O O . THR A 1 133 ? -4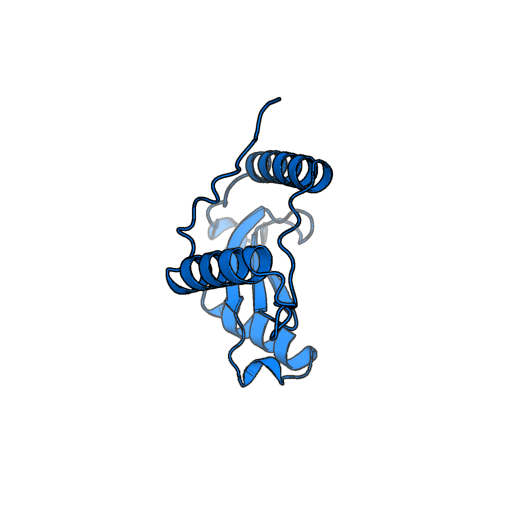.971 1.057 -9.608 1.00 92.06 133 THR A O 1
ATOM 1024 N N . LEU A 1 134 ? -6.537 -0.471 -10.005 1.00 90.44 134 LEU A N 1
ATOM 1025 C CA . LEU A 1 134 ? -6.532 -0.252 -11.462 1.00 90.44 134 LEU A CA 1
ATOM 1026 C C . LEU A 1 134 ? -7.016 1.148 -11.894 1.00 90.44 134 LEU A C 1
ATOM 1028 O O . LEU A 1 134 ? -6.978 1.458 -13.082 1.00 90.44 134 LEU A O 1
ATOM 1032 N N . LYS A 1 135 ? -7.499 1.977 -10.959 1.00 85.19 135 LYS A N 1
ATOM 1033 C CA . LYS A 1 135 ? -7.862 3.381 -11.202 1.00 85.19 135 LYS A CA 1
ATOM 1034 C C . LYS A 1 135 ? -6.723 4.372 -10.920 1.00 85.19 135 LYS A C 1
ATOM 1036 O O . LYS A 1 135 ? -6.966 5.569 -11.072 1.00 85.19 135 LYS A O 1
ATOM 1041 N N . LEU A 1 136 ? -5.560 3.893 -10.460 1.00 75.31 136 LEU A N 1
ATOM 1042 C CA . LEU A 1 136 ? -4.346 4.703 -10.283 1.00 75.31 136 LEU A CA 1
ATOM 1043 C C . LEU A 1 136 ? -3.901 5.382 -11.583 1.00 75.31 136 LEU A C 1
ATOM 1045 O O . LEU A 1 136 ? -4.055 4.768 -12.663 1.00 75.31 136 LEU A O 1
#

Sequence (136 aa):
MHTCTLTAILPLTPAAKKAWEKQQRALQKGQSPKEVLSWVWAWSCEVTTTFEILKMKVVEISGLGPLDYAAVLSGKCPIYLFTNASNLSTGAWLGQGPDPDHAFPVAYDSCSLSATEHNYPTHEKELLAIVCTLKL

pLDDT: mean 80.71, std 18.28, range [30.05, 96.38]